Protein AF-A0A3N7F1K4-F1 (afdb_monomer_lite)

Structure (mmCIF, N/CA/C/O backbone):
data_AF-A0A3N7F1K4-F1
#
_entry.id   AF-A0A3N7F1K4-F1
#
loop_
_atom_site.group_PDB
_atom_site.id
_atom_site.type_symbol
_atom_site.label_atom_id
_atom_site.label_alt_id
_atom_site.label_comp_id
_atom_site.label_asym_id
_atom_site.label_entity_id
_atom_site.label_seq_id
_atom_site.pdbx_PDB_ins_code
_atom_site.Cartn_x
_atom_site.Cartn_y
_atom_site.Cartn_z
_atom_site.occupancy
_atom_site.B_iso_or_equiv
_atom_site.auth_seq_id
_atom_site.auth_comp_id
_atom_site.auth_asym_id
_atom_site.auth_atom_id
_atom_site.pdbx_PDB_model_num
ATOM 1 N N . MET A 1 1 ? -43.786 -8.759 64.717 1.00 73.25 1 MET A N 1
ATOM 2 C CA . MET A 1 1 ? -42.956 -9.574 63.808 1.00 73.25 1 MET A CA 1
ATOM 3 C C . MET A 1 1 ? -42.374 -8.633 62.774 1.00 73.25 1 MET A C 1
ATOM 5 O O . MET A 1 1 ? -43.127 -8.122 61.958 1.00 73.25 1 MET A O 1
ATOM 9 N N . THR A 1 2 ? -41.088 -8.309 62.874 1.00 75.44 2 THR A N 1
ATOM 10 C CA . THR A 1 2 ? -40.421 -7.465 61.875 1.00 75.44 2 THR A CA 1
ATOM 11 C C . THR A 1 2 ? -40.001 -8.375 60.732 1.00 75.44 2 THR A C 1
ATOM 13 O O . THR A 1 2 ? -39.258 -9.326 60.959 1.00 75.44 2 THR A O 1
ATOM 16 N N . VAL A 1 3 ? -40.541 -8.145 59.538 1.00 80.56 3 VAL A N 1
ATOM 17 C CA . VAL A 1 3 ? -40.158 -8.902 58.343 1.00 80.56 3 VAL A CA 1
ATOM 18 C C . VAL A 1 3 ? -38.865 -8.294 57.812 1.00 80.56 3 VAL A C 1
ATOM 20 O O . VAL A 1 3 ? -38.829 -7.105 57.502 1.00 80.56 3 VAL A O 1
ATOM 23 N N . ASP A 1 4 ? -37.806 -9.096 57.738 1.00 75.94 4 ASP A N 1
ATOM 24 C CA . ASP A 1 4 ? -36.554 -8.695 57.105 1.00 75.94 4 ASP A CA 1
ATOM 25 C C . ASP A 1 4 ? -36.717 -8.721 55.579 1.00 75.94 4 ASP A C 1
ATOM 27 O O . ASP A 1 4 ? -36.831 -9.778 54.958 1.00 75.94 4 ASP A O 1
ATOM 31 N N . LEU A 1 5 ? -36.752 -7.530 54.984 1.00 77.88 5 LEU A N 1
ATOM 32 C CA . LEU A 1 5 ? -36.911 -7.330 53.545 1.00 77.88 5 LEU A CA 1
ATOM 33 C C . LEU A 1 5 ? -35.576 -7.371 52.782 1.00 77.88 5 LEU A C 1
ATOM 35 O O . LEU A 1 5 ? -35.586 -7.293 51.554 1.00 77.88 5 LEU A O 1
ATOM 39 N N . SER A 1 6 ? -34.434 -7.516 53.469 1.00 70.00 6 SER A N 1
ATOM 40 C CA . SER A 1 6 ? -33.102 -7.541 52.839 1.00 70.00 6 SER A CA 1
ATOM 41 C C . SER A 1 6 ? -32.895 -8.726 51.887 1.00 70.00 6 SER A C 1
ATOM 43 O O . SER A 1 6 ? -32.023 -8.680 51.024 1.00 70.00 6 SER A O 1
ATOM 45 N N . THR A 1 7 ? -33.742 -9.754 51.989 1.00 69.31 7 THR A N 1
ATOM 46 C CA . THR A 1 7 ? -33.749 -10.939 51.117 1.00 69.31 7 THR A CA 1
ATOM 47 C C . THR A 1 7 ? -34.700 -10.826 49.919 1.00 69.31 7 THR A C 1
ATOM 49 O O . THR A 1 7 ? -34.619 -11.648 49.008 1.00 69.31 7 THR A O 1
ATOM 52 N N . LEU A 1 8 ? -35.587 -9.819 49.880 1.00 71.88 8 LEU A N 1
ATOM 53 C CA . LEU A 1 8 ? -36.581 -9.654 48.806 1.00 71.88 8 LEU A CA 1
ATOM 54 C C . LEU A 1 8 ? -36.035 -8.921 47.571 1.00 71.88 8 LEU A C 1
ATOM 56 O O . LEU A 1 8 ? -36.624 -9.024 46.496 1.00 71.88 8 LEU A O 1
ATOM 60 N N . ALA A 1 9 ? -34.917 -8.204 47.697 1.00 67.12 9 ALA A N 1
ATOM 61 C CA . ALA A 1 9 ? -34.213 -7.616 46.564 1.00 67.12 9 ALA A CA 1
ATOM 62 C C . ALA A 1 9 ? -32.954 -8.450 46.281 1.00 67.12 9 ALA A C 1
ATOM 64 O O . ALA A 1 9 ? -31.978 -8.323 47.025 1.00 67.12 9 ALA A O 1
ATOM 65 N N . PRO A 1 10 ? -32.936 -9.311 45.244 1.00 66.19 10 PRO A N 1
ATOM 66 C CA . PRO A 1 10 ? -31.711 -10.005 44.874 1.00 66.19 10 PRO A CA 1
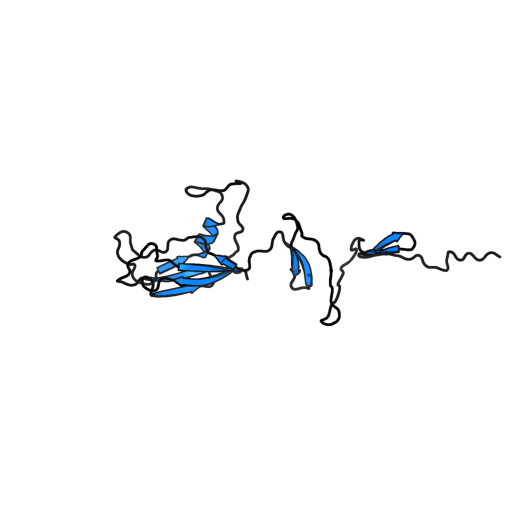ATOM 67 C C . PRO A 1 10 ? -30.597 -8.982 44.632 1.00 66.19 10 PRO A C 1
ATOM 69 O O . PRO A 1 10 ? -30.818 -7.924 44.033 1.00 66.19 10 PRO A O 1
ATOM 72 N N . ALA A 1 11 ? -29.396 -9.280 45.130 1.00 73.94 11 ALA A N 1
ATOM 73 C CA . ALA A 1 11 ? -28.255 -8.395 44.963 1.00 73.94 11 ALA A CA 1
ATOM 74 C C . ALA A 1 11 ? -27.991 -8.185 43.464 1.00 73.94 11 ALA A C 1
ATOM 76 O O . ALA A 1 11 ? -27.718 -9.135 42.739 1.00 73.94 11 ALA A O 1
ATOM 77 N N . SER A 1 12 ? -28.068 -6.936 42.997 1.00 80.94 12 SER A N 1
ATOM 78 C CA . SER A 1 12 ? -27.674 -6.593 41.626 1.00 80.94 12 SER A CA 1
ATOM 79 C C . SER A 1 12 ? -26.204 -6.974 41.402 1.00 80.94 12 SER A C 1
ATOM 81 O O . SER A 1 12 ? -25.350 -6.614 42.220 1.00 80.94 12 SER A O 1
ATOM 83 N N . THR A 1 13 ? -25.910 -7.697 40.325 1.00 88.94 13 THR A N 1
ATOM 84 C CA . THR A 1 13 ? -24.560 -8.134 39.946 1.00 88.94 13 THR A CA 1
ATOM 85 C C . THR A 1 13 ? -24.093 -7.424 38.674 1.00 88.94 13 THR A C 1
ATOM 87 O O . THR A 1 13 ? -24.888 -6.867 37.918 1.00 88.94 13 THR A O 1
ATOM 90 N N . ALA A 1 14 ? -22.784 -7.441 38.436 1.00 93.62 14 ALA A N 1
ATOM 91 C CA . ALA A 1 14 ? -22.165 -7.024 37.185 1.00 93.62 14 ALA A CA 1
ATOM 92 C C . ALA A 1 14 ? -21.138 -8.086 36.789 1.00 93.62 14 ALA A C 1
ATOM 94 O O . ALA A 1 14 ? -20.447 -8.613 37.660 1.00 93.62 14 ALA A O 1
ATOM 95 N N . ASP A 1 15 ? -21.064 -8.413 35.504 1.00 94.69 15 ASP A N 1
ATOM 96 C CA . ASP A 1 15 ? -20.126 -9.397 34.968 1.00 94.69 15 ASP A CA 1
ATOM 97 C C . ASP A 1 15 ? -19.784 -9.051 33.510 1.00 94.69 15 ASP A C 1
ATOM 99 O O . ASP A 1 15 ? -20.460 -8.234 32.876 1.00 94.69 15 ASP A O 1
ATOM 103 N N . ASN A 1 16 ? -18.722 -9.671 32.997 1.00 96.38 16 ASN A N 1
ATOM 104 C CA . ASN A 1 16 ? -18.316 -9.704 31.598 1.00 96.38 16 ASN A CA 1
ATOM 105 C C . ASN A 1 16 ? -18.335 -8.338 30.880 1.00 96.38 16 ASN A C 1
ATOM 107 O O . ASN A 1 16 ? -19.027 -8.140 29.880 1.00 96.38 16 ASN A O 1
ATOM 111 N N . GLY A 1 17 ? -17.557 -7.381 31.390 1.00 96.00 17 GLY A N 1
ATOM 112 C CA . GLY A 1 17 ? -17.434 -6.026 30.833 1.00 96.00 17 GLY A CA 1
ATOM 113 C C . GLY A 1 17 ? -18.193 -4.952 31.610 1.00 96.00 17 GLY A C 1
ATOM 114 O O . GLY A 1 17 ? -17.877 -3.763 31.492 1.00 96.00 17 GLY A O 1
ATOM 115 N N . LEU A 1 18 ? -19.149 -5.353 32.452 1.00 95.94 18 LEU A N 1
ATOM 116 C CA . LEU A 1 18 ? -19.822 -4.461 33.390 1.00 95.94 18 LEU A CA 1
ATOM 117 C C . LEU A 1 18 ? -19.071 -4.399 34.726 1.00 95.94 18 LEU A C 1
ATOM 119 O O . LEU A 1 18 ? -18.524 -5.389 35.204 1.00 95.94 18 LEU A O 1
ATOM 123 N N . ASN A 1 19 ? -19.074 -3.224 35.345 1.00 94.38 19 ASN A N 1
ATOM 124 C CA . ASN A 1 19 ? -18.552 -2.960 36.676 1.00 94.38 19 ASN A CA 1
ATOM 125 C C . ASN A 1 19 ? -19.664 -2.367 37.546 1.00 94.38 19 ASN A C 1
ATOM 127 O O . ASN A 1 19 ? -20.335 -1.413 37.148 1.00 94.38 19 ASN A O 1
ATOM 131 N N . LYS A 1 20 ? -19.828 -2.902 38.752 1.00 93.44 20 LYS A N 1
ATOM 132 C CA . LYS A 1 20 ? -20.717 -2.339 39.762 1.00 93.44 20 LYS A CA 1
ATOM 133 C C . LYS A 1 20 ? -19.941 -1.312 40.591 1.00 93.44 20 LYS A C 1
ATOM 135 O O . LYS A 1 20 ? -19.243 -1.675 41.532 1.00 93.44 20 LYS A O 1
ATOM 140 N N . SER A 1 21 ? -20.035 -0.032 40.225 1.00 90.38 21 SER A N 1
ATOM 141 C CA . SER A 1 21 ? -19.259 1.044 40.865 1.00 90.38 21 SER A CA 1
ATOM 142 C C . SER A 1 21 ? -19.836 1.510 42.205 1.00 90.38 21 SER A C 1
ATOM 144 O O . SER A 1 21 ? -19.127 2.127 42.997 1.00 90.38 21 SER A O 1
ATOM 146 N N . SER A 1 22 ? -21.101 1.192 42.490 1.00 89.62 22 SER A N 1
ATOM 147 C CA . SER A 1 22 ? -21.732 1.383 43.801 1.00 89.62 22 SER A CA 1
ATOM 148 C C . SER A 1 22 ? -22.819 0.330 44.037 1.00 89.62 22 SER A C 1
ATOM 150 O O . SER A 1 22 ? -23.092 -0.507 43.181 1.00 89.62 22 SER A O 1
ATOM 152 N N . THR A 1 23 ? -23.504 0.369 45.180 1.00 86.25 23 THR A N 1
ATOM 153 C CA . THR A 1 23 ? -24.634 -0.537 45.453 1.00 86.25 23 THR A CA 1
ATOM 154 C C . THR A 1 23 ? -25.772 -0.419 44.434 1.00 86.25 23 THR A C 1
ATOM 156 O O . THR A 1 23 ? -26.486 -1.404 44.225 1.00 86.25 23 THR A O 1
ATOM 159 N N . THR A 1 24 ? -25.905 0.735 43.775 1.00 87.00 24 THR A N 1
ATOM 160 C CA . THR A 1 24 ? -27.006 1.075 42.862 1.00 87.00 24 THR A CA 1
ATOM 161 C C . THR A 1 24 ? -26.565 1.376 41.432 1.00 87.00 24 THR A C 1
ATOM 163 O O . THR A 1 24 ? -27.426 1.537 40.571 1.00 87.00 24 THR A O 1
ATOM 166 N N . ASN A 1 25 ? -25.259 1.449 41.159 1.00 90.81 25 ASN A N 1
ATOM 167 C CA . ASN A 1 25 ? -24.747 1.830 39.849 1.00 90.81 25 ASN A CA 1
ATOM 168 C C . ASN A 1 25 ? -23.957 0.697 39.188 1.00 90.81 25 ASN A C 1
ATOM 170 O O . ASN A 1 25 ? -22.943 0.240 39.722 1.00 90.81 25 ASN A O 1
ATOM 174 N N . THR A 1 26 ? -24.399 0.304 37.994 1.00 94.06 26 THR A N 1
ATOM 175 C CA . THR A 1 26 ? -23.692 -0.622 37.105 1.00 94.06 26 THR A CA 1
ATOM 176 C C . THR A 1 26 ? -23.336 0.118 35.820 1.00 94.06 26 THR A C 1
ATOM 178 O O . THR A 1 26 ? -24.194 0.736 35.195 1.00 94.06 26 THR A O 1
ATOM 181 N N . GLN A 1 27 ? -22.070 0.052 35.421 1.00 95.12 27 GLN A N 1
ATOM 182 C CA . GLN A 1 27 ? -21.499 0.775 34.283 1.00 95.12 27 GLN A CA 1
ATOM 183 C C . GLN A 1 27 ? -20.613 -0.142 33.435 1.00 95.12 27 GLN A C 1
ATOM 185 O O . GLN A 1 27 ? -20.259 -1.235 33.864 1.00 95.12 27 GLN A O 1
ATOM 190 N N . LEU A 1 28 ? -20.203 0.307 32.249 1.00 95.69 28 LEU A N 1
ATOM 191 C CA . LEU A 1 28 ? -19.136 -0.353 31.492 1.00 95.69 28 LEU A CA 1
ATOM 192 C C . LEU A 1 28 ? -17.767 -0.121 32.159 1.00 95.69 28 LEU A C 1
ATOM 194 O O . LEU A 1 28 ? -17.567 0.868 32.870 1.00 95.69 28 LEU A O 1
ATOM 198 N N . GLY A 1 29 ? -16.821 -1.027 31.905 1.00 93.81 29 GLY A N 1
ATOM 199 C CA . GLY A 1 29 ? -15.431 -0.916 32.369 1.00 93.81 29 GLY A CA 1
ATOM 200 C C . GLY A 1 29 ? -14.982 -2.016 33.334 1.00 93.81 29 GLY A C 1
ATOM 201 O O . GLY A 1 29 ? -13.948 -1.862 33.978 1.00 93.81 29 GLY A O 1
ATOM 202 N N . GLY A 1 30 ? -15.748 -3.104 33.461 1.00 95.62 30 GLY A N 1
ATOM 203 C CA . GLY A 1 30 ? -15.284 -4.332 34.115 1.00 95.62 30 GLY A CA 1
ATOM 204 C C . GLY A 1 30 ? -14.433 -5.194 33.170 1.00 95.62 30 GLY A C 1
ATOM 205 O O . GLY A 1 30 ? -14.442 -4.962 31.959 1.00 95.62 30 GLY A O 1
ATOM 206 N N . PRO A 1 31 ? -13.695 -6.196 33.681 1.00 95.44 31 PRO A N 1
ATOM 207 C CA . PRO A 1 31 ? -12.995 -7.149 32.828 1.00 95.44 31 PRO A CA 1
ATOM 208 C C . PRO A 1 31 ? -13.990 -8.001 32.030 1.00 95.44 31 PRO A C 1
ATOM 210 O O . PRO A 1 31 ? -15.076 -8.330 32.510 1.00 95.44 31 PRO A O 1
ATOM 213 N N . LEU A 1 32 ? -13.596 -8.396 30.820 1.00 96.25 32 LEU A N 1
ATOM 214 C CA . LEU A 1 32 ? -14.274 -9.469 30.098 1.00 96.25 32 LEU A CA 1
ATOM 215 C C . LEU A 1 32 ? -13.844 -10.805 30.707 1.00 96.25 32 LEU A C 1
ATOM 217 O O . LEU A 1 32 ? -12.655 -11.122 30.746 1.00 96.25 32 LEU A O 1
ATOM 221 N N . THR A 1 33 ? -14.812 -11.565 31.200 1.00 96.00 33 THR A N 1
ATOM 222 C CA . THR A 1 33 ? -14.628 -12.894 31.806 1.00 96.00 33 THR A CA 1
ATOM 223 C C . THR A 1 33 ? -14.993 -14.012 30.826 1.00 96.00 33 THR A C 1
ATOM 225 O O . THR A 1 33 ? -14.669 -15.174 31.064 1.00 96.00 33 THR A O 1
ATOM 228 N N . GLY A 1 34 ? -15.596 -13.657 29.685 1.00 95.75 34 GLY A N 1
ATOM 229 C CA . GLY A 1 34 ? -15.866 -14.527 28.547 1.00 95.75 34 GLY A CA 1
ATOM 230 C C . GLY A 1 34 ? -15.801 -13.767 27.218 1.00 95.75 34 GLY A C 1
ATOM 231 O O . GLY A 1 34 ? -15.558 -12.562 27.171 1.00 95.75 34 GLY A O 1
ATOM 232 N N . ALA A 1 35 ? -16.000 -14.482 26.108 1.00 94.25 35 ALA A N 1
ATOM 233 C CA . ALA A 1 35 ? -16.104 -13.850 24.796 1.00 94.25 35 ALA A CA 1
ATOM 234 C C . ALA A 1 35 ? -17.394 -13.017 24.702 1.00 94.25 35 ALA A C 1
ATOM 236 O O . ALA A 1 35 ? -18.464 -13.475 25.104 1.00 94.25 35 ALA A O 1
ATOM 237 N N . THR A 1 36 ? -17.298 -11.818 24.124 1.00 93.38 36 THR A N 1
ATOM 238 C CA . THR A 1 36 ? -18.425 -10.883 23.994 1.00 93.38 36 THR A CA 1
ATOM 239 C C . THR A 1 36 ? -18.569 -10.420 22.553 1.00 93.38 36 THR A C 1
ATOM 241 O O . THR A 1 36 ? -17.582 -10.100 21.891 1.00 93.38 36 THR A O 1
ATOM 244 N N . THR A 1 37 ? -19.809 -10.345 22.070 1.00 93.75 37 THR A N 1
ATOM 245 C CA . THR A 1 37 ? -20.140 -9.850 20.730 1.00 93.75 37 THR A CA 1
ATOM 246 C C . THR A 1 37 ? -21.248 -8.812 20.826 1.00 93.75 37 THR A C 1
ATOM 248 O O . THR A 1 37 ? -22.300 -9.074 21.404 1.00 93.75 37 THR A O 1
ATOM 251 N N . ILE A 1 38 ? -21.025 -7.641 20.227 1.00 94.25 38 ILE A N 1
ATOM 252 C CA . ILE A 1 38 ? -22.064 -6.629 20.013 1.00 94.25 38 ILE A CA 1
ATOM 253 C C . ILE A 1 38 ? -22.492 -6.738 18.550 1.00 94.25 38 ILE A C 1
ATOM 255 O O . ILE A 1 38 ? -21.719 -6.410 17.654 1.00 94.25 38 ILE A O 1
ATOM 259 N N . THR A 1 39 ? -23.709 -7.226 18.305 1.00 94.38 39 THR A N 1
ATOM 260 C CA . THR A 1 39 ? -24.240 -7.368 16.941 1.00 94.38 39 THR A CA 1
ATOM 261 C C . THR A 1 39 ? -24.930 -6.077 16.523 1.00 94.38 39 THR A C 1
ATOM 263 O O . THR A 1 39 ? -25.884 -5.648 17.169 1.00 94.38 39 THR A O 1
ATOM 266 N N . THR A 1 40 ? -24.461 -5.468 15.438 1.00 95.25 40 THR A N 1
ATOM 267 C CA . THR A 1 40 ? -25.059 -4.268 14.842 1.00 95.25 40 THR A CA 1
ATOM 268 C C . THR A 1 40 ? -25.811 -4.613 13.556 1.00 95.25 40 THR A C 1
ATOM 270 O O . THR A 1 40 ? -25.631 -5.677 12.963 1.00 95.25 40 THR A O 1
ATOM 273 N N . THR A 1 41 ? -26.675 -3.706 13.112 1.00 96.12 41 THR A N 1
ATOM 274 C CA . THR A 1 41 ? -27.332 -3.750 11.799 1.00 96.12 41 THR A CA 1
ATOM 275 C C . THR A 1 41 ? -27.252 -2.373 11.143 1.00 96.12 41 THR A C 1
ATOM 277 O O . THR A 1 41 ? -26.800 -1.410 11.759 1.00 96.12 41 THR A O 1
ATOM 280 N N . ALA A 1 42 ? -27.733 -2.243 9.903 1.00 95.56 42 ALA A N 1
ATOM 281 C CA . ALA A 1 42 ? -27.819 -0.940 9.240 1.00 95.56 42 ALA A CA 1
ATOM 282 C C . ALA A 1 42 ? -28.711 0.070 9.997 1.00 95.56 42 ALA A C 1
ATOM 284 O O . ALA A 1 42 ? -28.474 1.270 9.912 1.00 95.56 42 ALA A O 1
ATOM 285 N N . ALA A 1 43 ? -29.714 -0.410 10.743 1.00 97.12 43 ALA A N 1
ATOM 286 C CA . ALA A 1 43 ? -30.594 0.427 11.561 1.00 97.12 43 ALA A CA 1
ATOM 287 C C . ALA A 1 43 ? -30.091 0.585 13.009 1.00 97.12 43 ALA A C 1
ATOM 289 O O . ALA A 1 43 ? -30.305 1.628 13.619 1.00 97.12 43 ALA A O 1
ATOM 290 N N . ASN A 1 44 ? -29.408 -0.433 13.548 1.00 96.12 44 ASN A N 1
ATOM 291 C CA . ASN A 1 44 ? -28.895 -0.461 14.918 1.00 96.12 44 ASN A CA 1
ATOM 292 C C . ASN A 1 44 ? -27.361 -0.428 14.899 1.00 96.12 44 ASN A C 1
ATOM 294 O O . ASN A 1 44 ? -26.712 -1.475 14.888 1.00 96.12 44 ASN A O 1
ATOM 298 N N . THR A 1 45 ? -26.780 0.770 14.854 1.00 96.19 45 THR A N 1
ATOM 299 C CA . THR A 1 45 ? -25.327 0.975 14.747 1.00 96.19 45 THR A CA 1
ATOM 300 C C . THR A 1 45 ? -24.664 1.173 16.116 1.00 96.19 45 THR A C 1
ATOM 302 O O . THR A 1 45 ? -25.326 1.480 17.105 1.00 96.19 45 THR A O 1
ATOM 305 N N . LEU A 1 46 ? -23.337 1.008 16.180 1.00 94.75 46 LEU A N 1
ATOM 306 C CA . LEU A 1 46 ? -22.525 1.393 17.338 1.00 94.75 46 LEU A CA 1
ATOM 307 C C . LEU A 1 46 ? -21.777 2.687 17.005 1.00 94.75 46 LEU A C 1
ATOM 309 O O . LEU A 1 46 ? -20.809 2.667 16.248 1.00 94.75 46 LEU A O 1
ATOM 313 N N . ALA A 1 47 ? -22.230 3.806 17.565 1.00 95.19 47 ALA A N 1
ATOM 314 C CA . ALA A 1 47 ? -21.581 5.104 17.419 1.00 95.19 47 ALA A CA 1
ATOM 315 C C . ALA A 1 47 ? -20.956 5.540 18.749 1.00 95.19 47 ALA A C 1
ATOM 317 O O . ALA A 1 47 ? -21.594 5.451 19.796 1.00 95.19 47 ALA A O 1
ATOM 318 N N . ILE A 1 48 ? -19.724 6.051 18.697 1.00 94.69 48 ILE A N 1
ATOM 319 C CA . ILE A 1 48 ? -19.041 6.677 19.837 1.00 94.69 48 ILE A CA 1
ATOM 320 C C . ILE A 1 48 ? -18.814 8.151 19.470 1.00 94.69 48 ILE A C 1
ATOM 322 O O . ILE A 1 48 ? -17.772 8.488 18.905 1.00 94.69 48 ILE A O 1
ATOM 326 N N . PRO A 1 49 ? -19.808 9.034 19.674 1.00 95.12 49 PRO A N 1
ATOM 327 C CA . PRO A 1 49 ? -19.656 10.448 19.350 1.00 95.12 49 PRO A CA 1
ATOM 328 C C . PRO A 1 49 ? -18.663 11.129 20.304 1.00 95.12 49 PRO A C 1
ATOM 330 O O . PRO A 1 49 ? -18.539 10.746 21.465 1.00 95.12 49 PRO A O 1
ATOM 333 N N . GLY A 1 50 ? -17.978 12.171 19.822 1.00 95.88 50 GLY A N 1
ATOM 334 C CA . GLY A 1 50 ? -17.088 12.993 20.654 1.00 95.88 50 GLY A CA 1
ATOM 335 C C . GLY A 1 50 ? -15.702 12.397 20.930 1.00 95.88 50 GLY A C 1
ATOM 336 O O . GLY A 1 50 ? -15.065 12.785 21.912 1.00 95.88 50 GLY A O 1
ATOM 337 N N . LEU A 1 51 ? -15.223 11.475 20.085 1.00 94.31 51 LEU A N 1
ATOM 338 C CA . LEU A 1 51 ? -13.834 11.006 20.138 1.00 94.31 51 LEU A CA 1
ATOM 339 C C . LEU A 1 51 ? -12.862 12.192 20.095 1.00 94.31 51 LEU A C 1
ATOM 341 O O . LEU A 1 51 ? -13.006 13.100 19.278 1.00 94.31 51 LEU A O 1
ATOM 345 N N . GLN A 1 52 ? -11.881 12.171 20.993 1.00 95.75 52 GLN A N 1
ATOM 346 C CA . GLN A 1 52 ? -10.825 13.177 21.056 1.00 95.75 52 GLN A CA 1
ATOM 347 C C . GLN A 1 52 ? -9.718 12.849 20.046 1.00 95.75 52 GLN A C 1
ATOM 349 O O . GLN A 1 52 ? -9.543 11.691 19.664 1.00 95.75 52 GLN A O 1
ATOM 354 N N . THR A 1 53 ? -8.952 13.858 19.632 1.00 91.94 53 THR A N 1
ATOM 355 C CA . THR A 1 53 ? -7.750 13.649 18.813 1.00 91.94 53 THR A CA 1
ATOM 356 C C . THR A 1 53 ? -6.730 12.818 19.592 1.00 91.94 53 THR A C 1
ATOM 358 O O . THR A 1 53 ? -6.380 13.175 20.716 1.00 91.94 53 THR A O 1
ATOM 361 N N . GLY A 1 54 ? -6.271 11.715 18.998 1.00 87.12 54 GLY A N 1
ATOM 362 C CA . GLY A 1 54 ? -5.259 10.839 19.593 1.00 87.12 54 GLY A CA 1
ATOM 363 C C . GLY A 1 54 ? -3.838 11.404 19.511 1.00 87.12 54 GLY A C 1
ATOM 364 O O . GLY A 1 54 ? -3.563 12.336 18.754 1.00 87.12 54 GLY A O 1
ATOM 365 N N . ALA A 1 55 ? -2.934 10.818 20.290 1.00 87.88 55 ALA A N 1
ATOM 366 C CA . ALA A 1 55 ? -1.497 11.066 20.234 1.00 87.88 55 ALA A CA 1
ATOM 367 C C . ALA A 1 55 ? -0.794 10.122 19.242 1.00 87.88 55 ALA A C 1
ATOM 369 O O . ALA A 1 55 ? -1.301 9.054 18.909 1.00 87.88 55 ALA A O 1
ATOM 370 N N . GLU A 1 56 ? 0.439 10.454 18.852 1.00 77.81 56 GLU A N 1
ATOM 371 C CA . GLU A 1 56 ? 1.279 9.611 17.975 1.00 77.81 56 GLU A CA 1
ATOM 372 C C . GLU A 1 56 ? 1.583 8.217 18.561 1.00 77.81 56 GLU A C 1
ATOM 374 O O . GLU A 1 56 ? 1.975 7.297 17.847 1.00 77.81 56 GLU A O 1
ATOM 379 N N . THR A 1 57 ? 1.425 8.044 19.876 1.00 82.81 57 THR A N 1
ATOM 380 C CA . THR A 1 57 ? 1.602 6.757 20.565 1.00 82.81 57 THR A CA 1
ATOM 381 C C . THR A 1 57 ? 0.345 5.890 20.574 1.00 82.81 57 THR A C 1
ATOM 383 O O . THR A 1 57 ? 0.417 4.725 20.981 1.00 82.81 57 THR A O 1
ATOM 386 N N . ASP A 1 58 ? -0.801 6.443 20.175 1.00 88.56 58 ASP A N 1
ATOM 387 C CA . ASP A 1 58 ? -2.065 5.721 20.169 1.00 88.56 58 ASP A CA 1
ATOM 388 C C . ASP A 1 58 ? -2.122 4.724 19.009 1.00 88.56 58 ASP A C 1
ATOM 390 O O . ASP A 1 58 ? -1.448 4.847 17.986 1.00 88.56 58 ASP A O 1
ATOM 394 N N . LYS A 1 59 ? -2.928 3.676 19.184 1.00 87.19 59 LYS A N 1
ATOM 395 C CA . LYS A 1 59 ? -3.085 2.619 18.184 1.00 87.19 59 LYS A CA 1
ATOM 396 C C . LYS A 1 59 ? -4.314 2.861 17.327 1.00 87.19 59 LYS A C 1
ATOM 398 O O . LYS A 1 59 ? -5.341 3.336 17.805 1.00 87.19 59 LYS A O 1
ATOM 403 N N . VAL A 1 60 ? -4.239 2.404 16.083 1.00 88.31 60 VAL A N 1
ATOM 404 C CA . VAL A 1 60 ? -5.412 2.320 15.212 1.00 88.31 60 VAL A CA 1
ATOM 405 C C . VAL A 1 60 ? -6.196 1.064 15.572 1.00 88.31 60 VAL A C 1
ATOM 407 O O . VAL A 1 60 ? -5.621 -0.021 15.651 1.00 88.31 60 VAL A O 1
ATOM 410 N N . VAL A 1 61 ? -7.507 1.193 15.773 1.00 90.81 61 VAL A N 1
ATOM 411 C CA . VAL A 1 61 ? -8.395 0.037 15.934 1.00 90.81 61 VAL A CA 1
ATOM 412 C C . VAL A 1 61 ? -8.846 -0.437 14.553 1.00 90.81 61 VAL A C 1
ATOM 414 O O . VAL A 1 61 ? -9.360 0.343 13.756 1.00 90.81 61 VAL A O 1
ATOM 417 N N . THR A 1 62 ? -8.645 -1.720 14.276 1.00 89.44 62 THR A N 1
ATOM 418 C CA . THR A 1 62 ? -9.132 -2.428 13.089 1.00 89.44 62 THR A CA 1
ATOM 419 C C . THR A 1 62 ? -10.052 -3.575 13.503 1.00 89.44 62 THR A C 1
ATOM 421 O O . THR A 1 62 ? -10.221 -3.852 14.691 1.00 89.44 62 THR A O 1
ATOM 424 N N . VAL A 1 63 ? -10.626 -4.263 12.522 1.00 91.69 63 VAL A N 1
ATOM 425 C CA . VAL A 1 63 ? -11.466 -5.443 12.714 1.00 91.69 63 VAL A CA 1
ATOM 426 C C . VAL A 1 63 ? -10.918 -6.622 11.906 1.00 91.69 63 VAL A C 1
ATOM 428 O O . VAL A 1 63 ? -10.475 -6.453 10.771 1.00 91.69 63 VAL A O 1
ATOM 431 N N . THR A 1 64 ? -10.918 -7.822 12.487 1.00 88.31 64 THR A N 1
ATOM 432 C CA . THR A 1 64 ? -10.583 -9.058 11.761 1.00 88.31 64 THR A CA 1
ATOM 433 C C . THR A 1 64 ? -11.682 -9.441 10.771 1.00 88.31 64 THR A C 1
ATOM 435 O O . THR A 1 64 ? -12.812 -8.960 10.850 1.00 88.31 64 THR A O 1
ATOM 438 N N . SER A 1 65 ? -11.401 -10.417 9.904 1.00 89.38 65 SER A N 1
ATOM 439 C CA . SER A 1 65 ? -12.421 -11.052 9.054 1.00 89.38 65 SER A CA 1
ATOM 440 C C . SER A 1 65 ? -13.573 -11.693 9.841 1.00 89.38 65 SER A C 1
ATOM 442 O O . SER A 1 65 ? -14.643 -11.917 9.284 1.00 89.38 65 SER A O 1
ATOM 444 N N . THR A 1 66 ? -13.372 -11.973 11.131 1.00 89.00 66 THR A N 1
ATOM 445 C CA . THR A 1 66 ? -14.374 -12.538 12.046 1.00 89.00 66 THR A CA 1
ATOM 446 C C . THR A 1 66 ? -15.078 -11.490 12.912 1.00 89.00 66 THR A C 1
ATOM 448 O O . THR A 1 66 ? -15.848 -11.858 13.794 1.00 89.00 66 THR A O 1
ATOM 451 N N . GLY A 1 67 ? -14.833 -10.192 12.694 1.00 90.69 67 GLY A N 1
ATOM 452 C CA . GLY A 1 67 ? -15.506 -9.121 13.438 1.00 90.69 67 GLY A CA 1
ATOM 453 C C . GLY A 1 67 ? -14.864 -8.755 14.784 1.00 90.69 67 GLY A C 1
ATOM 454 O O . GLY A 1 67 ? -15.439 -7.969 15.533 1.00 90.69 67 GLY A O 1
ATOM 455 N N . VAL A 1 68 ? -13.687 -9.297 15.116 1.00 93.31 68 VAL A N 1
ATOM 456 C CA . VAL A 1 68 ? -12.992 -9.012 16.385 1.00 93.31 68 VAL A CA 1
ATOM 457 C C . VAL A 1 68 ? -12.171 -7.734 16.255 1.00 93.31 68 VAL A C 1
ATOM 459 O O . VAL A 1 68 ? -11.380 -7.599 15.321 1.00 93.31 68 VAL A O 1
ATOM 462 N N . LEU A 1 69 ? -12.316 -6.807 17.204 1.00 94.12 69 LEU A N 1
ATOM 463 C CA . LEU A 1 69 ? -11.501 -5.593 17.241 1.00 94.12 69 LEU A CA 1
ATOM 464 C C . LEU A 1 69 ? -10.049 -5.917 17.610 1.00 94.12 69 LEU A C 1
ATOM 466 O O . LEU A 1 69 ? -9.784 -6.659 18.555 1.00 94.12 69 LEU A O 1
ATOM 470 N N . GLN A 1 70 ? -9.104 -5.328 16.885 1.00 91.50 70 GLN A N 1
ATOM 471 C CA . GLN A 1 70 ? -7.672 -5.446 17.148 1.00 91.50 70 GLN A CA 1
ATOM 472 C C . GLN A 1 70 ? -6.987 -4.091 17.035 1.00 91.50 70 GLN A C 1
ATOM 474 O O . GLN A 1 70 ? -7.468 -3.191 16.354 1.00 91.50 70 GLN A O 1
ATOM 479 N N . ALA A 1 71 ? -5.842 -3.949 17.696 1.00 90.19 71 ALA A N 1
ATOM 480 C CA . ALA A 1 71 ? -5.056 -2.728 17.654 1.00 90.19 71 ALA A CA 1
ATOM 481 C C . ALA A 1 71 ? -3.827 -2.910 16.755 1.00 90.19 71 ALA A C 1
ATOM 483 O O . ALA A 1 71 ? -3.035 -3.831 16.963 1.00 90.19 71 ALA A O 1
ATOM 484 N N . LEU A 1 72 ? -3.635 -2.003 15.801 1.00 80.69 72 LEU A N 1
ATOM 485 C CA . LEU A 1 72 ? -2.456 -1.938 14.945 1.00 80.69 72 LEU A CA 1
ATOM 486 C C . LEU A 1 72 ? -1.505 -0.852 15.449 1.00 80.69 72 LEU A C 1
ATOM 488 O O . LEU A 1 72 ? -1.930 0.223 15.872 1.00 80.69 72 LEU A O 1
ATOM 492 N N . LYS A 1 73 ? -0.197 -1.125 15.375 1.00 66.44 73 LYS A N 1
ATOM 493 C CA . LYS A 1 73 ? 0.869 -0.162 15.716 1.00 66.44 73 LYS A CA 1
ATOM 494 C C . LYS A 1 73 ? 0.971 1.021 14.737 1.00 66.44 73 LYS A C 1
ATOM 496 O O . LYS A 1 73 ? 1.783 1.908 14.953 1.00 66.44 73 LYS A O 1
ATOM 501 N N . GLY A 1 74 ? 0.159 1.025 13.687 1.00 70.06 74 GLY A N 1
ATOM 502 C CA . GLY A 1 74 ? 0.031 2.091 12.703 1.00 70.06 74 GLY A CA 1
ATOM 503 C C . GLY A 1 74 ? -0.858 1.619 11.557 1.00 70.06 74 GLY A C 1
ATOM 504 O O . GLY A 1 74 ? -1.003 0.414 11.339 1.00 70.06 74 GLY A O 1
ATOM 505 N N . ALA A 1 75 ? -1.465 2.554 10.833 1.00 68.88 75 ALA A N 1
ATOM 506 C CA . ALA A 1 75 ? -2.069 2.252 9.544 1.00 68.88 75 ALA A CA 1
ATOM 507 C C . ALA A 1 75 ? -0.990 2.407 8.469 1.00 68.88 75 ALA A C 1
ATOM 509 O O . ALA A 1 75 ? -0.406 3.481 8.324 1.00 68.88 75 ALA A O 1
ATOM 510 N N . LEU A 1 76 ? -0.714 1.340 7.721 1.00 72.75 76 LEU A N 1
ATOM 511 C CA . LEU A 1 76 ? 0.090 1.462 6.509 1.00 72.75 76 LEU A CA 1
ATOM 512 C C . LEU A 1 76 ? -0.692 2.312 5.496 1.00 72.75 76 LEU A C 1
ATOM 514 O O . LEU A 1 76 ? -1.918 2.175 5.401 1.00 72.75 76 LEU A O 1
ATOM 518 N N . PRO A 1 77 ? -0.027 3.199 4.739 1.00 84.50 77 PRO A N 1
ATOM 519 C CA . PRO A 1 77 ? -0.705 3.922 3.677 1.00 84.50 77 PRO A CA 1
ATOM 520 C C . PRO A 1 77 ? -1.244 2.917 2.651 1.00 84.50 77 PRO A C 1
ATOM 522 O O . PRO A 1 77 ? -0.606 1.906 2.367 1.00 84.50 77 PRO A O 1
ATOM 525 N N . LYS A 1 78 ? -2.411 3.203 2.058 1.00 89.44 78 LYS A N 1
ATOM 526 C CA . LYS A 1 78 ? -3.019 2.322 1.038 1.00 89.44 78 LYS A CA 1
ATOM 527 C C . LYS A 1 78 ? -2.119 2.119 -0.184 1.00 89.44 78 LYS A C 1
ATOM 529 O O . LYS A 1 78 ? -2.278 1.145 -0.912 1.00 89.44 78 LYS A O 1
ATOM 534 N N . PHE A 1 79 ? -1.204 3.049 -0.428 1.00 95.38 79 PHE A N 1
ATOM 535 C CA . PHE A 1 79 ? -0.167 2.942 -1.439 1.00 95.38 79 PHE A CA 1
ATOM 536 C C . PHE A 1 79 ? 1.022 3.838 -1.080 1.00 95.38 79 PHE A C 1
ATOM 538 O O . PHE A 1 79 ? 0.891 4.779 -0.298 1.00 95.38 79 PHE A O 1
ATOM 545 N N . PHE A 1 80 ? 2.171 3.570 -1.684 1.00 95.81 80 PHE A N 1
ATOM 546 C CA . PHE A 1 80 ? 3.377 4.387 -1.605 1.00 95.81 80 PHE A CA 1
ATOM 547 C C . PHE A 1 80 ? 4.136 4.318 -2.934 1.00 95.81 80 PHE A C 1
ATOM 549 O O . PHE A 1 80 ? 3.913 3.419 -3.745 1.00 95.81 80 PHE A O 1
ATOM 556 N N . TYR A 1 81 ? 5.016 5.282 -3.191 1.00 96.25 81 TYR A N 1
ATOM 557 C CA . TYR A 1 81 ? 5.898 5.226 -4.357 1.00 96.25 8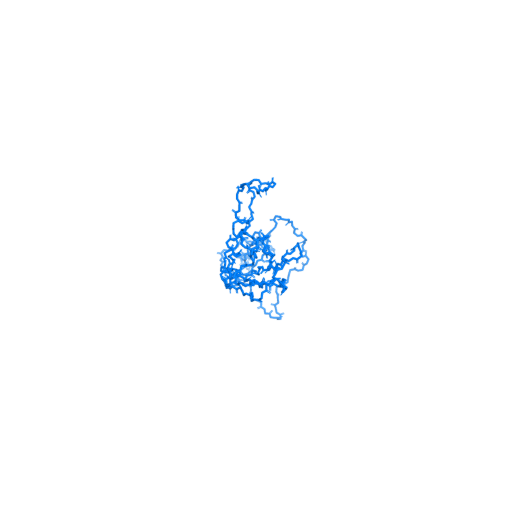1 TYR A CA 1
ATOM 558 C C . TYR A 1 81 ? 7.045 4.250 -4.108 1.00 96.25 81 TYR A C 1
ATOM 560 O O . TYR A 1 81 ? 7.570 4.177 -2.994 1.00 96.25 81 TYR A O 1
ATOM 568 N N . ALA A 1 82 ? 7.450 3.523 -5.149 1.00 95.38 82 ALA A N 1
ATOM 569 C CA . ALA A 1 82 ? 8.678 2.741 -5.105 1.00 95.38 82 ALA A CA 1
ATOM 570 C C . ALA A 1 82 ? 9.864 3.657 -4.755 1.00 95.38 82 ALA A C 1
ATOM 572 O O . ALA A 1 82 ? 9.863 4.825 -5.162 1.00 95.38 82 ALA A O 1
ATOM 573 N N . PRO A 1 83 ? 10.895 3.163 -4.047 1.00 93.06 83 PRO A N 1
ATOM 574 C CA . PRO A 1 83 ? 12.113 3.941 -3.914 1.00 93.06 83 PRO A CA 1
ATOM 575 C C . PRO A 1 83 ? 12.730 4.182 -5.290 1.00 93.06 83 PRO A C 1
ATOM 577 O O . PRO A 1 83 ? 12.512 3.416 -6.234 1.00 93.06 83 PRO A O 1
ATOM 580 N N . SER A 1 84 ? 13.537 5.233 -5.392 1.00 92.31 84 SER A N 1
ATOM 581 C CA . SER A 1 84 ? 14.249 5.540 -6.625 1.00 92.31 84 SER A CA 1
ATOM 582 C C . SER A 1 84 ? 15.097 4.346 -7.061 1.00 92.31 84 SER A C 1
ATOM 584 O O . SER A 1 84 ? 15.884 3.793 -6.288 1.00 92.31 84 SER A O 1
ATOM 586 N N . VAL A 1 85 ? 14.928 3.942 -8.316 1.00 92.75 85 VAL A N 1
ATOM 587 C CA . VAL A 1 85 ? 15.690 2.864 -8.942 1.00 92.75 85 VAL A CA 1
ATOM 588 C C . VAL A 1 85 ? 16.209 3.335 -10.287 1.00 92.75 85 VAL A C 1
ATOM 590 O O . VAL A 1 85 ? 15.501 3.986 -11.051 1.00 92.75 85 VAL A O 1
ATOM 593 N N . VAL A 1 86 ? 17.459 2.992 -10.582 1.00 92.88 86 VAL A N 1
ATOM 594 C CA . VAL A 1 86 ? 18.016 3.187 -11.920 1.00 92.88 86 VAL A CA 1
ATOM 595 C C . VAL A 1 86 ? 17.362 2.170 -12.848 1.00 92.88 86 VAL A C 1
ATOM 597 O O . VAL A 1 86 ? 17.381 0.973 -12.557 1.00 92.88 86 VAL A O 1
ATOM 600 N N . VAL A 1 87 ? 16.803 2.647 -13.959 1.00 94.88 87 VAL A N 1
ATOM 601 C CA . VAL A 1 87 ? 16.273 1.809 -15.040 1.00 94.88 87 VAL A CA 1
ATOM 602 C C . VAL A 1 87 ? 17.301 1.813 -16.175 1.00 94.88 87 VAL A C 1
ATOM 604 O O . VAL A 1 87 ? 17.444 2.836 -16.845 1.00 94.88 87 VAL A O 1
ATOM 607 N N . PRO A 1 88 ? 18.060 0.723 -16.389 1.00 94.81 88 PRO A N 1
ATOM 608 C CA . PRO A 1 88 ? 19.075 0.680 -17.436 1.00 94.81 88 PRO A CA 1
ATOM 609 C C . PRO A 1 88 ? 18.466 0.875 -18.824 1.00 94.81 88 PRO A C 1
ATOM 611 O O . PRO A 1 88 ? 17.515 0.191 -19.199 1.00 94.81 88 PRO A O 1
ATOM 614 N N . THR A 1 89 ? 19.025 1.795 -19.599 1.00 96.38 89 THR A N 1
ATOM 615 C CA . THR A 1 89 ? 18.590 2.055 -20.981 1.00 96.38 89 THR A CA 1
ATOM 616 C C . THR A 1 89 ? 19.678 1.761 -21.999 1.00 96.38 89 THR A C 1
ATOM 618 O O . THR A 1 89 ? 19.366 1.435 -23.140 1.00 96.38 89 THR A O 1
ATOM 621 N N . HIS A 1 90 ? 20.939 1.822 -21.577 1.00 95.94 90 HIS A N 1
ATOM 622 C CA . HIS A 1 90 ? 22.107 1.635 -22.422 1.00 95.94 90 HIS A CA 1
ATOM 623 C C . HIS A 1 90 ? 23.087 0.664 -21.762 1.00 95.94 90 HIS A C 1
ATOM 625 O O . HIS A 1 90 ? 23.088 0.505 -20.537 1.00 95.94 90 HIS A O 1
ATOM 631 N N . ASP A 1 91 ? 23.911 0.016 -22.578 1.00 95.06 91 ASP A N 1
ATOM 632 C CA . ASP A 1 91 ? 25.056 -0.757 -22.111 1.00 95.06 91 ASP A CA 1
ATOM 633 C C . ASP A 1 91 ? 26.216 0.156 -21.662 1.00 95.06 91 ASP A C 1
ATOM 635 O O . ASP A 1 91 ? 26.137 1.387 -21.700 1.00 95.06 91 ASP A O 1
ATOM 639 N N . SER A 1 92 ? 27.327 -0.447 -21.235 1.00 94.38 92 SER A N 1
ATOM 640 C CA . SER A 1 92 ? 28.517 0.292 -20.790 1.00 94.38 92 SER A CA 1
ATOM 641 C C . SER A 1 92 ? 29.195 1.121 -21.889 1.00 94.38 92 SER A C 1
ATOM 643 O O . SER A 1 92 ? 30.013 1.977 -21.564 1.00 94.38 92 SER A O 1
ATOM 645 N N . ASN A 1 93 ? 28.864 0.889 -23.162 1.00 93.12 93 ASN A N 1
ATOM 646 C CA . ASN A 1 93 ? 29.376 1.646 -24.303 1.00 93.12 93 ASN A CA 1
ATOM 647 C C . ASN A 1 93 ? 28.405 2.752 -24.750 1.00 93.12 93 ASN A C 1
ATOM 649 O O . ASN A 1 93 ? 28.672 3.432 -25.739 1.00 93.12 93 ASN A O 1
ATOM 653 N N . GLY A 1 94 ? 27.282 2.939 -24.044 1.00 91.69 94 GLY A N 1
ATOM 654 C CA . GLY A 1 94 ? 26.268 3.931 -24.393 1.00 91.69 94 GLY A CA 1
ATOM 655 C C . GLY A 1 94 ? 25.368 3.510 -25.555 1.00 91.69 94 GLY A C 1
ATOM 656 O O . GLY A 1 94 ? 24.750 4.370 -26.177 1.00 91.69 94 GLY A O 1
ATOM 657 N N . VAL A 1 95 ? 25.277 2.213 -25.865 1.00 94.06 95 VAL A N 1
ATOM 658 C CA . VAL A 1 95 ? 24.385 1.684 -26.909 1.00 94.06 95 VAL A CA 1
ATOM 659 C C . VAL A 1 95 ? 23.046 1.273 -26.284 1.00 94.06 95 VAL A C 1
ATOM 661 O O . VAL A 1 95 ? 23.065 0.584 -25.261 1.00 94.06 95 VAL A O 1
ATOM 664 N N . PRO A 1 96 ? 21.883 1.657 -26.855 1.00 96.25 96 PRO A N 1
ATOM 665 C CA . PRO A 1 96 ? 20.581 1.261 -26.324 1.00 96.25 96 PRO A CA 1
ATOM 666 C C . PRO A 1 96 ? 20.440 -0.257 -26.183 1.00 96.25 96 PRO A C 1
ATOM 668 O O . PRO A 1 96 ? 20.812 -1.019 -27.079 1.00 96.25 96 PRO A O 1
ATOM 671 N N . LEU A 1 97 ? 19.879 -0.698 -25.056 1.00 96.88 97 LEU A N 1
ATOM 672 C CA . LEU A 1 97 ? 19.698 -2.122 -24.771 1.00 96.88 97 LEU A CA 1
ATOM 673 C C . LEU A 1 97 ? 18.728 -2.771 -25.767 1.00 96.88 97 LEU A C 1
ATOM 675 O O . LEU A 1 97 ? 17.669 -2.224 -26.076 1.00 96.88 97 LEU A O 1
ATOM 679 N N . VAL A 1 98 ? 19.068 -3.978 -26.224 1.00 95.94 98 VAL A N 1
ATOM 680 C CA . VAL A 1 98 ? 18.280 -4.729 -27.209 1.00 95.94 98 VAL A CA 1
ATOM 681 C C . VAL A 1 98 ? 17.520 -5.872 -26.541 1.00 95.94 98 VAL A C 1
ATOM 683 O O . VAL A 1 98 ? 18.045 -6.571 -25.678 1.00 95.94 98 VAL A O 1
ATOM 686 N N . GLY A 1 99 ? 16.279 -6.092 -26.978 1.00 96.06 99 GLY A N 1
ATOM 687 C CA . GLY A 1 99 ? 15.408 -7.151 -26.469 1.00 96.06 99 GLY A CA 1
ATOM 688 C C . GLY A 1 99 ? 14.780 -6.829 -25.113 1.00 96.06 99 GLY A C 1
ATOM 689 O O . GLY A 1 99 ? 14.840 -5.698 -24.624 1.00 96.06 99 GLY A O 1
ATOM 690 N N . ASN A 1 100 ? 14.146 -7.839 -24.520 1.00 97.19 100 ASN A N 1
ATOM 691 C CA . ASN A 1 100 ? 13.461 -7.696 -23.241 1.00 97.19 100 ASN A CA 1
ATOM 692 C C . ASN A 1 100 ? 14.471 -7.547 -22.101 1.00 97.19 100 ASN A C 1
ATOM 694 O O . ASN A 1 100 ? 15.310 -8.417 -21.881 1.00 97.19 100 ASN A O 1
ATOM 698 N N . GLN A 1 101 ? 14.328 -6.462 -21.357 1.00 97.75 101 GLN A N 1
ATOM 699 C CA . GLN A 1 101 ? 15.035 -6.179 -20.120 1.00 97.75 101 GLN A CA 1
ATOM 700 C C . GLN A 1 101 ? 14.108 -6.435 -18.936 1.00 97.75 101 GLN A C 1
ATOM 702 O O . GLN A 1 101 ? 12.889 -6.286 -19.045 1.00 97.75 101 GLN A O 1
ATOM 707 N N . THR A 1 102 ? 14.684 -6.786 -17.790 1.00 97.75 102 THR A N 1
ATOM 708 C CA . THR A 1 102 ? 13.932 -7.018 -16.555 1.00 97.75 102 THR A CA 1
ATOM 709 C C . THR A 1 102 ? 14.493 -6.195 -15.409 1.00 97.75 102 THR A C 1
ATOM 711 O O . THR A 1 102 ? 15.707 -6.152 -15.210 1.00 97.75 102 THR A O 1
ATOM 714 N N . LEU A 1 103 ? 13.608 -5.601 -14.614 1.00 97.06 103 LEU A N 1
ATOM 715 C CA . LEU A 1 103 ? 13.937 -4.886 -13.388 1.00 97.06 103 LEU A CA 1
ATOM 716 C C . LEU A 1 103 ? 13.060 -5.407 -12.248 1.00 97.06 103 LEU A C 1
ATOM 718 O O . LEU A 1 103 ? 11.853 -5.172 -12.220 1.00 97.06 103 LEU A O 1
ATOM 722 N N . ASP A 1 104 ? 13.676 -6.106 -11.301 1.00 97.88 104 ASP A N 1
ATOM 723 C CA . ASP A 1 104 ? 13.015 -6.557 -10.076 1.00 97.88 104 ASP A CA 1
ATOM 724 C C . ASP A 1 104 ? 12.895 -5.386 -9.088 1.00 97.88 104 ASP A C 1
ATOM 726 O O . ASP A 1 104 ? 13.811 -5.081 -8.319 1.00 97.88 104 ASP A O 1
ATOM 730 N N . ILE A 1 105 ? 11.765 -4.684 -9.158 1.00 97.69 105 ILE A N 1
ATOM 731 C CA . ILE A 1 105 ? 11.482 -3.504 -8.337 1.00 97.69 105 ILE A CA 1
ATOM 732 C C . ILE A 1 105 ? 11.151 -3.881 -6.894 1.00 97.69 105 ILE A C 1
ATOM 734 O O . ILE A 1 105 ? 11.401 -3.079 -5.995 1.00 97.69 105 ILE A O 1
ATOM 738 N N . TYR A 1 106 ? 10.642 -5.092 -6.649 1.00 97.94 106 TYR A N 1
ATOM 739 C CA . TYR A 1 106 ? 10.392 -5.567 -5.294 1.00 97.94 106 TYR A CA 1
ATOM 740 C C . TYR A 1 106 ? 11.703 -5.815 -4.549 1.00 97.94 106 TYR A C 1
ATOM 742 O O . TYR A 1 106 ? 11.883 -5.297 -3.451 1.00 97.94 106 TYR A O 1
ATOM 750 N N . SER A 1 107 ? 12.660 -6.509 -5.168 1.00 97.25 107 SER A N 1
ATOM 751 C CA . SER A 1 107 ? 13.983 -6.738 -4.580 1.00 97.25 107 SER A CA 1
ATOM 752 C C . SER A 1 107 ? 14.708 -5.422 -4.276 1.00 97.25 107 SER A C 1
ATOM 754 O O . SER A 1 107 ? 15.248 -5.235 -3.181 1.00 97.25 107 SER A O 1
ATOM 756 N N . LYS A 1 108 ? 14.642 -4.446 -5.196 1.00 96.06 108 LYS A N 1
ATOM 757 C CA . LYS A 1 108 ? 15.180 -3.094 -4.962 1.00 96.06 108 LYS A CA 1
ATOM 758 C C . LYS A 1 108 ? 14.481 -2.378 -3.809 1.00 96.06 108 LYS A C 1
ATOM 760 O O . LYS A 1 108 ? 15.156 -1.735 -3.007 1.00 96.06 108 LYS A O 1
ATOM 765 N N . TYR A 1 109 ? 13.159 -2.496 -3.712 1.00 96.56 109 TYR A N 1
ATOM 766 C CA . TYR A 1 109 ? 12.386 -1.976 -2.589 1.00 96.56 109 TYR A CA 1
ATOM 767 C C . TYR A 1 109 ? 12.816 -2.602 -1.262 1.00 96.56 109 TYR A C 1
ATOM 769 O O . TYR A 1 109 ? 13.185 -1.874 -0.341 1.00 96.56 109 TYR A O 1
ATOM 777 N N . SER A 1 110 ? 12.838 -3.932 -1.176 1.00 96.00 110 SER A N 1
ATOM 778 C CA . SER A 1 110 ? 13.201 -4.652 0.044 1.00 96.00 110 SER A CA 1
ATOM 779 C C . SER A 1 110 ? 14.621 -4.329 0.496 1.00 96.00 110 SER A C 1
ATOM 781 O O . SER A 1 110 ? 14.850 -4.167 1.690 1.00 96.00 110 SER A O 1
ATOM 783 N N . GLN A 1 111 ? 15.564 -4.166 -0.436 1.00 94.31 111 GLN A N 1
ATOM 784 C CA . GLN A 1 111 ? 16.929 -3.759 -0.109 1.00 94.31 111 GLN A CA 1
ATOM 785 C C . GLN A 1 111 ? 16.996 -2.325 0.434 1.00 94.31 111 GLN A C 1
ATOM 787 O O . GLN A 1 111 ? 17.672 -2.083 1.432 1.00 94.31 111 GLN A O 1
ATOM 792 N N . GLN A 1 112 ? 16.312 -1.374 -0.210 1.00 94.44 112 GLN A N 1
ATOM 793 C CA . GLN A 1 112 ? 16.368 0.035 0.187 1.00 94.44 112 GLN A CA 1
ATOM 794 C C . GLN A 1 112 ? 15.586 0.329 1.469 1.00 94.44 112 GLN A C 1
ATOM 796 O O . GLN A 1 112 ? 16.008 1.186 2.233 1.00 94.44 112 GLN A O 1
ATOM 801 N N . PHE A 1 113 ? 14.473 -0.361 1.729 1.00 94.56 113 PHE A N 1
ATOM 802 C CA . PHE A 1 113 ? 13.686 -0.176 2.956 1.00 94.56 113 PHE A CA 1
ATOM 803 C C . PHE A 1 113 ? 14.190 -1.055 4.105 1.00 94.56 113 PHE A C 1
ATOM 805 O O . PHE A 1 113 ? 14.190 -0.625 5.254 1.00 94.56 113 PHE A O 1
ATOM 812 N N . GLY A 1 114 ? 14.675 -2.260 3.804 1.00 93.12 114 GLY A N 1
ATOM 813 C CA . GLY A 1 114 ? 15.219 -3.198 4.789 1.00 93.12 114 GLY A CA 1
ATOM 814 C C . GLY A 1 114 ? 16.649 -2.885 5.225 1.00 93.12 114 GLY A C 1
ATOM 815 O O . GLY A 1 114 ? 17.290 -3.713 5.869 1.00 93.12 114 GLY A O 1
ATOM 816 N N . PHE A 1 115 ? 17.180 -1.723 4.850 1.00 92.44 115 PHE A N 1
ATOM 817 C CA . PHE A 1 115 ? 18.563 -1.382 5.120 1.00 92.44 115 PHE A CA 1
ATOM 818 C C . PHE A 1 115 ? 18.836 -1.178 6.617 1.00 92.44 115 PHE A C 1
ATOM 820 O O . PHE A 1 115 ? 18.056 -0.575 7.354 1.00 92.44 115 PHE A O 1
ATOM 827 N N . SER A 1 116 ? 20.007 -1.631 7.062 1.00 89.69 116 SER A N 1
ATOM 828 C CA . SER A 1 116 ? 20.505 -1.440 8.429 1.00 89.69 116 SER A CA 1
ATOM 829 C C . SER A 1 116 ? 21.772 -0.572 8.470 1.00 89.69 116 SER A C 1
ATOM 831 O O . SER A 1 116 ? 22.558 -0.645 9.415 1.00 89.69 116 SER A O 1
ATOM 833 N N . GLY A 1 117 ? 21.959 0.283 7.464 1.00 82.81 117 GLY A N 1
ATOM 834 C CA . GLY A 1 117 ? 23.155 1.104 7.264 1.00 82.81 117 GLY A CA 1
ATOM 835 C C . GLY A 1 117 ? 24.172 0.452 6.321 1.00 82.81 117 GLY A C 1
ATOM 836 O O . GLY A 1 117 ? 24.248 -0.771 6.221 1.00 82.81 117 GLY A O 1
ATOM 837 N N . GLY A 1 118 ? 24.943 1.284 5.615 1.00 86.12 118 GLY A N 1
ATOM 838 C CA . GLY A 1 118 ? 25.893 0.856 4.588 1.00 86.12 118 GLY A CA 1
ATOM 839 C C . GLY A 1 118 ? 26.423 2.026 3.755 1.00 86.12 118 GLY A C 1
ATOM 840 O O . GLY A 1 118 ? 26.086 3.184 4.005 1.00 86.12 118 GLY A O 1
ATOM 841 N N . ILE A 1 119 ? 27.253 1.729 2.750 1.00 87.62 119 ILE A N 1
ATOM 842 C CA . ILE A 1 119 ? 27.763 2.742 1.812 1.00 87.62 119 ILE A CA 1
ATOM 843 C C . ILE A 1 119 ? 26.579 3.377 1.069 1.00 87.62 119 ILE A C 1
ATOM 845 O O . ILE A 1 119 ? 25.734 2.671 0.521 1.00 87.62 119 ILE A O 1
ATOM 849 N N . GLY A 1 120 ? 26.520 4.712 1.063 1.00 88.62 120 GLY A N 1
ATOM 850 C CA . GLY A 1 120 ? 25.450 5.470 0.406 1.00 88.62 120 GLY A CA 1
ATOM 851 C C . GLY A 1 120 ? 24.107 5.463 1.145 1.00 88.62 120 GLY A C 1
ATOM 852 O O . GLY A 1 120 ? 23.103 5.856 0.562 1.00 88.62 120 GLY A O 1
ATOM 853 N N . GLN A 1 121 ? 24.065 5.019 2.406 1.00 92.81 121 GLN A N 1
ATOM 854 C CA . GLN A 1 121 ? 22.840 4.930 3.203 1.00 92.81 121 GLN A CA 1
ATOM 855 C C . GLN A 1 121 ? 23.006 5.675 4.529 1.00 92.81 121 GLN A C 1
ATOM 857 O O . GLN A 1 121 ? 24.051 5.590 5.174 1.00 92.81 121 GLN A O 1
ATOM 862 N N . ALA A 1 122 ? 21.959 6.367 4.971 1.00 92.19 122 ALA A N 1
ATOM 863 C CA . ALA A 1 122 ? 21.965 7.125 6.217 1.00 92.19 122 ALA A CA 1
ATOM 864 C C . ALA A 1 122 ? 20.605 7.047 6.920 1.00 92.19 122 ALA A C 1
ATOM 866 O O . ALA A 1 122 ? 19.568 6.885 6.282 1.00 92.19 122 ALA A O 1
ATOM 867 N N . ARG A 1 123 ? 20.614 7.175 8.250 1.00 92.06 123 ARG A N 1
ATOM 868 C CA . ARG A 1 123 ? 19.414 7.275 9.091 1.00 92.06 123 ARG A CA 1
ATOM 869 C C . ARG A 1 123 ? 19.705 8.126 10.320 1.00 92.06 123 ARG A C 1
ATOM 871 O O . ARG A 1 123 ? 20.802 8.052 10.864 1.00 92.06 123 ARG A O 1
ATOM 878 N N . SER A 1 124 ? 18.723 8.912 10.754 1.00 93.88 124 SER A N 1
ATOM 879 C CA . SER A 1 124 ? 18.850 9.794 11.924 1.00 93.88 124 SER A CA 1
ATOM 880 C C . SER A 1 124 ? 18.883 9.020 13.244 1.00 93.88 124 SER A C 1
ATOM 882 O O . SER A 1 124 ? 19.626 9.375 14.152 1.00 93.88 124 SER A O 1
ATOM 884 N N . ASN A 1 125 ? 18.108 7.937 13.336 1.00 92.75 125 ASN A N 1
ATOM 885 C CA . ASN A 1 125 ? 18.099 7.009 14.462 1.00 92.75 125 ASN A CA 1
ATOM 886 C C . ASN A 1 125 ? 18.594 5.637 13.988 1.00 92.75 125 ASN A C 1
ATOM 888 O O . ASN A 1 125 ? 17.920 4.964 13.207 1.00 92.75 125 ASN A O 1
ATOM 892 N N . SER A 1 126 ? 19.756 5.209 14.482 1.00 90.12 126 SER A N 1
ATOM 893 C CA . SER A 1 126 ? 20.390 3.932 14.127 1.00 90.12 126 SER A CA 1
ATOM 894 C C . SER A 1 126 ? 19.593 2.694 14.552 1.00 90.12 126 SER A C 1
ATOM 896 O O . SER A 1 126 ? 19.804 1.620 13.996 1.00 90.12 126 SER A O 1
ATOM 898 N N . SER A 1 127 ? 18.666 2.839 15.500 1.00 88.50 127 SER A N 1
ATOM 899 C CA . SER A 1 127 ? 17.765 1.766 15.941 1.00 88.50 127 SER A CA 1
ATOM 900 C C . SER A 1 127 ? 16.433 1.751 15.186 1.00 88.50 127 SER A C 1
ATOM 902 O O . SER A 1 127 ? 15.662 0.805 15.324 1.00 88.50 127 SER A O 1
ATOM 904 N N . SER A 1 128 ? 16.141 2.786 14.391 1.00 89.12 128 SER A N 1
ATOM 905 C CA . SER A 1 128 ? 14.917 2.847 13.592 1.00 89.12 128 SER A CA 1
ATOM 906 C C . SER A 1 128 ? 15.063 2.060 12.288 1.00 89.12 128 SER A C 1
ATOM 908 O O . SER A 1 128 ? 16.148 1.996 11.698 1.00 89.12 128 SER A O 1
ATOM 910 N N . THR A 1 129 ? 13.956 1.473 11.837 1.00 89.31 129 THR A N 1
ATOM 911 C CA . THR A 1 129 ? 13.843 0.706 10.587 1.00 89.31 129 THR A CA 1
ATOM 912 C C . THR A 1 129 ? 12.579 1.120 9.841 1.00 89.31 129 THR A C 1
ATOM 914 O O . THR A 1 129 ? 11.613 1.575 10.457 1.00 89.31 129 THR A O 1
ATOM 917 N N . LEU A 1 130 ? 12.587 0.980 8.514 1.00 90.56 130 LEU A N 1
ATOM 918 C CA . LEU A 1 130 ? 11.376 1.110 7.708 1.00 90.56 130 LEU A CA 1
ATOM 919 C C . LEU A 1 130 ? 10.696 -0.262 7.590 1.00 90.56 130 LEU A C 1
ATOM 921 O O . LEU A 1 130 ? 11.388 -1.278 7.494 1.00 90.56 130 LEU A O 1
ATOM 925 N N . PRO A 1 131 ? 9.354 -0.322 7.577 1.00 90.12 131 PRO A N 1
ATOM 926 C CA . PRO A 1 131 ? 8.653 -1.572 7.330 1.00 90.12 131 PRO A CA 1
ATOM 927 C C . PRO A 1 131 ? 8.872 -2.034 5.884 1.00 90.12 131 PRO A C 1
ATOM 929 O O . PRO A 1 131 ? 8.736 -1.252 4.940 1.00 90.12 131 PRO A O 1
ATOM 932 N N . VAL A 1 132 ? 9.163 -3.324 5.715 1.00 93.31 132 VAL A N 1
ATOM 933 C CA . VAL A 1 132 ? 9.181 -3.998 4.412 1.00 93.31 132 VAL A CA 1
ATOM 934 C C . VAL A 1 132 ? 7.982 -4.931 4.351 1.00 93.31 132 VAL A C 1
ATOM 936 O O . VAL A 1 132 ? 7.889 -5.868 5.141 1.00 93.31 132 VAL A O 1
ATOM 939 N N . LEU A 1 133 ? 7.066 -4.667 3.425 1.00 93.44 133 LEU A N 1
ATOM 940 C CA . LEU A 1 133 ? 5.916 -5.528 3.174 1.00 93.44 133 LEU A CA 1
ATOM 941 C C . LEU A 1 133 ? 6.320 -6.669 2.242 1.00 93.44 133 LEU A C 1
ATOM 943 O O . LEU A 1 133 ? 7.089 -6.435 1.306 1.00 93.44 133 LEU A O 1
ATOM 947 N N . PRO A 1 134 ? 5.824 -7.896 2.466 1.00 92.94 134 PRO A N 1
ATOM 948 C CA . PRO A 1 134 ? 6.082 -9.002 1.561 1.00 92.94 134 PRO A CA 1
ATOM 949 C C . PRO A 1 134 ? 5.408 -8.750 0.206 1.00 92.94 134 PRO A C 1
ATOM 951 O O . PRO A 1 134 ? 4.332 -8.159 0.138 1.00 92.94 134 PRO A O 1
ATOM 954 N N . ALA A 1 135 ? 5.987 -9.262 -0.885 1.00 95.06 135 ALA A N 1
ATOM 955 C CA . ALA A 1 135 ? 5.407 -9.125 -2.228 1.00 95.06 135 ALA A CA 1
ATOM 956 C C . ALA A 1 135 ? 3.954 -9.633 -2.312 1.00 95.06 135 ALA A C 1
ATOM 958 O O . ALA A 1 135 ? 3.136 -9.102 -3.060 1.00 95.06 135 ALA A O 1
ATOM 959 N N . SER A 1 136 ? 3.598 -10.630 -1.495 1.00 92.81 136 SER A N 1
ATOM 960 C CA . SER A 1 136 ? 2.232 -11.150 -1.398 1.00 92.81 136 SER A CA 1
ATOM 961 C C . SER A 1 136 ? 1.210 -10.112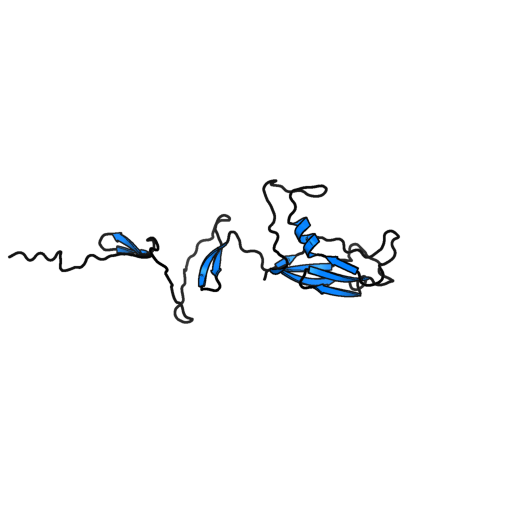 -0.928 1.00 92.81 136 SER A C 1
ATOM 963 O O . SER A 1 136 ? 0.045 -10.235 -1.299 1.00 92.81 136 SER A O 1
ATOM 965 N N . GLU A 1 137 ? 1.625 -9.084 -0.184 1.00 93.69 137 GLU A N 1
ATOM 966 C CA . GLU A 1 137 ? 0.782 -7.993 0.333 1.00 93.69 137 GLU A CA 1
ATOM 967 C C . GLU A 1 137 ? 0.757 -6.758 -0.581 1.00 93.69 137 GLU A C 1
ATOM 969 O O . GLU A 1 137 ? 0.156 -5.741 -0.235 1.00 93.69 137 GLU A O 1
ATOM 974 N N . LEU A 1 138 ? 1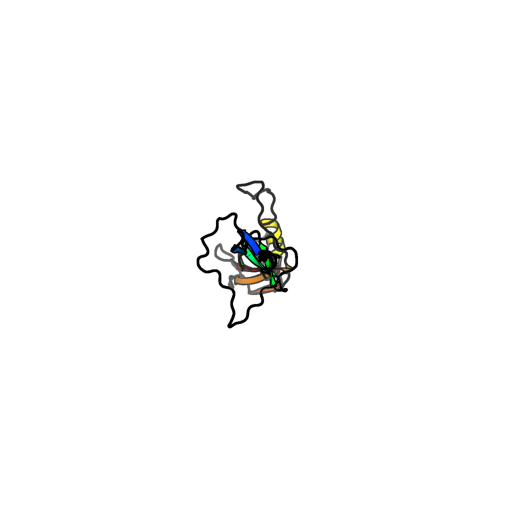.388 -6.834 -1.757 1.00 96.75 138 LEU A N 1
ATOM 975 C CA . LEU A 1 138 ? 1.546 -5.701 -2.661 1.00 96.75 138 LEU A CA 1
ATOM 976 C C . LEU A 1 138 ? 0.947 -5.968 -4.045 1.00 96.75 138 LEU A C 1
ATOM 978 O O . LEU A 1 138 ? 1.024 -7.078 -4.579 1.00 96.75 138 LEU A O 1
ATOM 982 N N . ASP A 1 139 ? 0.365 -4.920 -4.622 1.00 98.00 139 ASP A N 1
ATOM 983 C CA . ASP A 1 139 ? 0.079 -4.792 -6.052 1.00 98.00 139 ASP A CA 1
ATOM 984 C C . ASP A 1 139 ? 0.986 -3.696 -6.643 1.00 98.00 139 ASP A C 1
ATOM 986 O O . ASP A 1 139 ? 1.200 -2.654 -6.014 1.00 98.00 139 ASP A O 1
ATOM 990 N N . TYR A 1 140 ? 1.496 -3.897 -7.860 1.00 98.31 140 TYR A N 1
ATOM 991 C CA . TYR A 1 140 ? 2.473 -3.002 -8.491 1.00 98.31 140 TYR A CA 1
ATOM 992 C C . TYR A 1 140 ? 1.893 -2.312 -9.721 1.00 98.31 140 TYR A C 1
ATOM 994 O O . TYR A 1 140 ? 1.256 -2.947 -10.561 1.00 98.31 140 TYR A O 1
ATOM 1002 N N . PHE A 1 141 ? 2.171 -1.018 -9.856 1.00 98.31 141 PHE A N 1
ATOM 1003 C CA . PHE A 1 141 ? 1.670 -0.195 -10.949 1.00 98.31 141 PHE A CA 1
ATOM 1004 C C . PHE A 1 141 ? 2.794 0.646 -11.536 1.00 98.31 141 PHE A C 1
ATOM 1006 O O . PHE A 1 141 ? 3.535 1.298 -10.802 1.00 98.31 141 PHE A O 1
ATOM 1013 N N . VAL A 1 142 ? 2.870 0.687 -12.864 1.00 97.94 142 VAL A N 1
ATOM 1014 C CA . VAL A 1 142 ? 3.615 1.719 -13.588 1.00 97.94 142 VAL A CA 1
ATOM 1015 C C . VAL A 1 142 ? 2.602 2.765 -14.027 1.00 97.94 142 VAL A C 1
ATOM 1017 O O . VAL A 1 142 ? 1.792 2.510 -14.915 1.00 97.94 142 VAL A O 1
ATOM 1020 N N . THR A 1 143 ? 2.596 3.918 -13.363 1.00 97.44 143 THR A N 1
ATOM 1021 C CA . THR A 1 143 ? 1.608 4.981 -13.618 1.00 97.44 143 THR A CA 1
ATOM 1022 C C . THR A 1 143 ? 2.053 5.946 -14.710 1.00 97.44 143 THR A C 1
ATOM 1024 O O . THR A 1 143 ? 1.227 6.647 -15.286 1.00 97.44 143 THR A O 1
ATOM 1027 N N . TYR A 1 144 ? 3.351 5.970 -15.012 1.00 97.44 144 TYR A N 1
ATOM 1028 C CA . TYR A 1 144 ? 3.935 6.726 -16.113 1.00 97.44 144 TYR A CA 1
ATOM 1029 C C . TYR A 1 144 ? 5.270 6.102 -1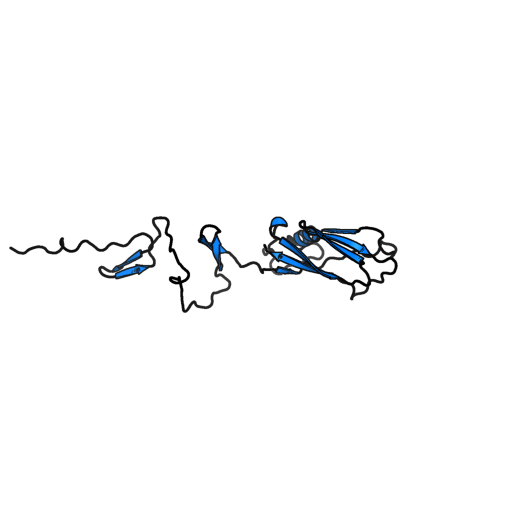6.519 1.00 97.44 144 TYR A C 1
ATOM 1031 O O . TYR A 1 144 ? 6.013 5.627 -15.661 1.00 97.44 144 TYR A O 1
ATOM 1039 N N . PHE A 1 145 ? 5.599 6.160 -17.804 1.00 97.00 145 PHE A N 1
ATOM 1040 C CA . PHE A 1 145 ? 6.955 5.975 -18.305 1.00 97.00 145 PHE A CA 1
ATOM 1041 C C . PHE A 1 145 ? 7.172 6.866 -19.528 1.00 97.00 145 PHE A C 1
ATOM 1043 O O . PHE A 1 145 ? 6.239 7.114 -20.294 1.00 97.00 145 PHE A O 1
ATOM 1050 N N . ASP A 1 146 ? 8.406 7.319 -19.726 1.00 97.25 146 ASP A N 1
ATOM 1051 C CA . ASP A 1 146 ? 8.793 8.062 -20.923 1.00 97.25 146 ASP A CA 1
ATOM 1052 C C . ASP A 1 146 ? 8.724 7.166 -22.173 1.00 97.25 146 ASP A C 1
ATOM 1054 O O . ASP A 1 146 ? 9.583 6.313 -22.419 1.00 97.25 146 ASP A O 1
ATOM 1058 N N . ASN A 1 147 ? 7.686 7.360 -22.985 1.00 96.00 147 ASN A N 1
ATOM 1059 C CA . ASN A 1 147 ? 7.463 6.569 -24.190 1.00 96.00 147 ASN A CA 1
ATOM 1060 C C . ASN A 1 147 ? 8.402 6.940 -25.350 1.00 96.00 147 ASN A C 1
ATOM 1062 O O . ASN A 1 147 ? 8.360 6.281 -26.389 1.00 96.00 147 ASN A O 1
ATOM 1066 N N . THR A 1 148 ? 9.240 7.972 -25.225 1.00 95.94 148 THR A N 1
ATOM 1067 C CA . THR A 1 148 ? 10.280 8.276 -26.221 1.00 95.94 148 THR A CA 1
ATOM 1068 C C . THR A 1 148 ? 11.500 7.372 -26.043 1.00 95.94 148 THR A C 1
ATOM 1070 O O . THR A 1 148 ? 12.194 7.074 -27.014 1.00 95.94 148 THR A O 1
ATOM 1073 N N . VAL A 1 149 ? 11.690 6.849 -24.828 1.00 97.56 149 VAL A N 1
ATOM 1074 C CA . VAL A 1 149 ? 12.774 5.934 -24.453 1.00 97.56 149 VAL A CA 1
ATOM 1075 C C . VAL A 1 149 ? 12.292 4.483 -24.413 1.00 97.56 149 VAL A C 1
ATOM 1077 O O . VAL A 1 149 ? 12.930 3.602 -24.994 1.00 97.56 149 VAL A O 1
ATOM 1080 N N . PHE A 1 150 ? 11.157 4.221 -23.762 1.00 97.38 150 PHE A N 1
ATOM 1081 C CA . PHE A 1 150 ? 10.624 2.872 -23.555 1.00 97.38 150 PHE A CA 1
ATOM 1082 C C . PHE A 1 150 ? 9.483 2.553 -24.535 1.00 97.38 150 PHE A C 1
ATOM 1084 O O . PHE A 1 150 ? 8.766 3.448 -24.985 1.00 97.38 150 PHE A O 1
ATOM 1091 N N . ASN A 1 151 ? 9.301 1.273 -24.879 1.00 92.19 151 ASN A N 1
ATOM 1092 C CA . ASN A 1 151 ? 8.209 0.824 -25.757 1.00 92.19 151 ASN A CA 1
ATOM 1093 C C . ASN A 1 151 ? 7.205 -0.078 -25.029 1.00 92.19 151 ASN A C 1
ATOM 1095 O O . ASN A 1 151 ? 6.133 0.376 -24.640 1.00 92.19 151 ASN A O 1
ATOM 1099 N N . THR A 1 152 ? 7.542 -1.350 -24.831 1.00 92.94 152 THR A N 1
ATOM 1100 C CA . THR A 1 152 ? 6.704 -2.276 -24.067 1.00 92.94 152 THR A CA 1
ATOM 1101 C C . THR A 1 152 ? 7.118 -2.176 -22.610 1.00 92.94 152 THR A C 1
ATOM 1103 O O . THR A 1 152 ? 8.304 -2.304 -22.332 1.00 92.94 152 THR A O 1
ATOM 1106 N N . VAL A 1 153 ? 6.175 -1.936 -21.697 1.00 97.69 153 VAL A N 1
ATOM 1107 C CA . VAL A 1 153 ? 6.405 -1.961 -20.246 1.00 97.69 153 VAL A CA 1
ATOM 1108 C C . VAL A 1 153 ? 5.271 -2.745 -19.604 1.00 97.69 153 VAL A C 1
ATOM 1110 O O . VAL A 1 153 ? 4.101 -2.397 -19.748 1.00 97.69 153 VAL A O 1
ATOM 1113 N N . THR A 1 154 ? 5.617 -3.809 -18.892 1.00 98.12 154 THR A N 1
ATOM 1114 C CA . THR A 1 154 ? 4.671 -4.630 -18.128 1.00 98.12 154 THR A CA 1
ATOM 1115 C C . THR A 1 154 ? 5.229 -4.876 -16.739 1.00 98.12 154 THR A C 1
ATOM 1117 O O . THR A 1 154 ? 6.445 -4.953 -16.585 1.00 98.12 154 THR A O 1
ATOM 1120 N N . VAL A 1 155 ? 4.364 -5.057 -15.745 1.00 98.19 155 VAL A N 1
ATOM 1121 C CA . VAL A 1 155 ? 4.766 -5.398 -14.377 1.00 98.19 155 VAL A CA 1
ATOM 1122 C C . VAL A 1 155 ? 4.048 -6.664 -13.922 1.00 98.19 155 VAL A C 1
ATOM 1124 O O . VAL A 1 155 ? 2.849 -6.821 -14.146 1.00 98.19 155 VAL A O 1
ATOM 1127 N N . SER A 1 156 ? 4.796 -7.596 -13.335 1.00 98.06 156 SER A N 1
ATOM 1128 C CA . SER A 1 156 ? 4.256 -8.857 -12.825 1.00 98.06 156 SER A CA 1
ATOM 1129 C C . SER A 1 156 ? 3.743 -8.724 -11.387 1.00 98.06 156 SER A C 1
ATOM 1131 O O . SER A 1 156 ? 4.127 -7.814 -10.650 1.00 98.06 156 SER A O 1
ATOM 1133 N N . ALA A 1 157 ? 2.941 -9.698 -10.942 1.00 97.06 157 ALA A N 1
ATOM 1134 C CA . ALA A 1 157 ? 2.496 -9.803 -9.547 1.00 97.06 157 ALA A CA 1
ATOM 1135 C C . ALA A 1 157 ? 3.640 -10.071 -8.545 1.00 97.06 157 ALA A C 1
ATOM 1137 O O . ALA A 1 157 ? 3.431 -9.957 -7.343 1.00 97.06 157 ALA A O 1
ATOM 1138 N N . ALA A 1 158 ? 4.840 -10.415 -9.026 1.00 97.00 158 ALA A N 1
ATOM 1139 C CA . ALA A 1 158 ? 6.039 -10.569 -8.204 1.00 97.00 158 ALA A CA 1
ATOM 1140 C C . ALA A 1 158 ? 6.855 -9.266 -8.082 1.00 97.00 158 ALA A C 1
ATOM 1142 O O . ALA A 1 158 ? 7.921 -9.274 -7.477 1.00 97.00 158 ALA A O 1
ATOM 1143 N N . GLY A 1 159 ? 6.394 -8.161 -8.681 1.00 97.56 159 GLY A N 1
ATOM 1144 C CA . GLY A 1 159 ? 7.133 -6.899 -8.679 1.00 97.56 159 GLY A CA 1
ATOM 1145 C C . GLY A 1 159 ? 8.339 -6.926 -9.613 1.00 97.56 159 GLY A C 1
ATOM 1146 O O . GLY A 1 159 ? 9.383 -6.364 -9.296 1.00 97.56 159 GLY A O 1
ATOM 1147 N N . VAL A 1 160 ? 8.206 -7.574 -10.773 1.00 98.19 160 VAL A N 1
ATOM 1148 C CA . VAL A 1 160 ? 9.225 -7.546 -11.830 1.00 98.19 160 VAL A CA 1
ATOM 1149 C C . VAL A 1 160 ? 8.674 -6.787 -13.026 1.00 98.19 160 VAL A C 1
ATOM 1151 O O . VAL A 1 160 ? 7.681 -7.201 -13.629 1.00 98.19 160 VAL A O 1
ATOM 1154 N N . ILE A 1 161 ? 9.321 -5.677 -13.373 1.00 98.25 161 ILE A N 1
ATOM 1155 C CA . ILE A 1 161 ? 9.050 -4.938 -14.603 1.00 98.25 161 ILE A CA 1
ATOM 1156 C C . ILE A 1 161 ? 9.802 -5.615 -15.746 1.00 98.25 161 ILE A C 1
ATOM 1158 O O . ILE A 1 161 ? 10.998 -5.864 -15.638 1.00 98.25 161 ILE A O 1
ATOM 1162 N N . THR A 1 162 ? 9.112 -5.882 -16.851 1.00 98.44 162 THR A N 1
ATOM 1163 C CA . THR A 1 162 ? 9.729 -6.244 -18.134 1.00 98.44 162 THR A CA 1
ATOM 1164 C C . THR A 1 162 ? 9.552 -5.082 -19.095 1.00 98.44 162 THR A C 1
ATOM 1166 O O . THR A 1 162 ? 8.431 -4.583 -19.238 1.00 98.44 162 THR A O 1
ATOM 1169 N N . TYR A 1 163 ? 10.638 -4.640 -19.730 1.00 97.94 163 TYR A N 1
ATOM 1170 C CA . TYR A 1 163 ? 10.607 -3.515 -20.655 1.00 97.94 163 TYR A CA 1
ATOM 1171 C C . TYR A 1 163 ? 11.535 -3.674 -21.859 1.00 97.94 163 TYR A C 1
ATOM 1173 O O . TYR A 1 163 ? 12.460 -4.477 -21.848 1.00 97.94 163 TYR A O 1
ATOM 1181 N N . THR A 1 164 ? 11.309 -2.874 -22.897 1.00 98.25 164 THR A N 1
ATOM 1182 C CA . THR A 1 164 ? 12.219 -2.742 -24.047 1.00 98.25 164 THR A CA 1
ATOM 1183 C C . THR A 1 164 ? 12.593 -1.281 -24.262 1.00 98.25 164 THR A C 1
ATOM 1185 O O . THR A 1 164 ? 11.738 -0.401 -24.106 1.00 98.25 164 THR A O 1
ATOM 1188 N N . VAL A 1 165 ? 13.826 -1.029 -24.696 1.00 97.75 165 VAL A N 1
ATOM 1189 C CA . VAL A 1 165 ? 14.326 0.310 -25.037 1.00 97.75 165 VAL A CA 1
ATOM 1190 C C . VAL A 1 165 ? 14.231 0.520 -26.548 1.00 97.75 165 VAL A C 1
ATOM 1192 O O . VAL A 1 165 ? 14.452 -0.405 -27.330 1.00 97.75 165 VAL A O 1
ATOM 1195 N N . LYS A 1 166 ? 13.858 1.726 -26.980 1.00 96.75 166 LYS A N 1
ATOM 1196 C CA . LYS A 1 166 ? 13.819 2.064 -28.406 1.00 96.75 166 LYS A CA 1
ATOM 1197 C C . LYS A 1 166 ? 15.247 2.184 -28.965 1.00 96.75 166 LYS A C 1
ATOM 1199 O O . LYS A 1 166 ? 16.093 2.778 -28.303 1.00 96.75 166 LYS A O 1
ATOM 1204 N N . PRO A 1 167 ? 15.524 1.722 -30.200 1.00 94.75 167 PRO A N 1
ATOM 1205 C CA . PRO A 1 167 ? 16.866 1.814 -30.791 1.00 94.75 167 PRO A CA 1
ATOM 1206 C C . PRO A 1 167 ? 17.410 3.242 -30.927 1.00 94.75 167 PRO A C 1
ATOM 1208 O O . PRO A 1 167 ? 18.615 3.436 -31.006 1.00 94.75 167 PRO A O 1
ATOM 1211 N N . THR A 1 168 ? 16.526 4.240 -30.974 1.00 92.31 168 THR A N 1
ATOM 1212 C CA . THR A 1 168 ? 16.866 5.668 -31.069 1.00 92.31 168 THR A CA 1
ATOM 1213 C C . THR A 1 168 ? 16.663 6.401 -29.743 1.00 92.31 168 THR A C 1
ATOM 1215 O O . THR A 1 168 ? 16.500 7.621 -29.741 1.00 92.31 168 THR A O 1
ATOM 1218 N N . ALA A 1 169 ? 16.558 5.673 -28.628 1.00 93.75 169 ALA A N 1
ATOM 1219 C CA . ALA A 1 169 ? 16.323 6.276 -27.326 1.00 93.75 169 ALA A CA 1
ATOM 1220 C C . ALA A 1 169 ? 17.484 7.203 -26.947 1.00 93.75 169 ALA A C 1
ATOM 1222 O O . ALA A 1 169 ? 18.646 6.813 -27.008 1.00 93.75 169 ALA A O 1
ATOM 1223 N N . VAL A 1 170 ? 17.151 8.415 -26.507 1.00 93.75 170 VAL A N 1
ATOM 1224 C CA . VAL A 1 170 ? 18.092 9.353 -25.891 1.00 93.75 170 VAL A CA 1
ATOM 1225 C C . VAL A 1 170 ? 17.550 9.654 -24.503 1.00 93.75 170 VAL A C 1
ATOM 1227 O O . VAL A 1 170 ? 16.642 10.466 -24.347 1.00 93.75 170 VAL A O 1
ATOM 1230 N N . ALA A 1 171 ? 18.055 8.938 -23.499 1.00 91.50 171 ALA A N 1
ATOM 1231 C CA . ALA A 1 171 ? 17.623 9.137 -22.123 1.00 91.50 171 ALA A CA 1
ATOM 1232 C C . ALA A 1 171 ? 18.183 10.461 -21.585 1.00 91.50 171 ALA A C 1
ATOM 1234 O O . ALA A 1 171 ? 19.370 10.748 -21.730 1.00 91.50 171 ALA A O 1
ATOM 1235 N N . THR A 1 172 ? 17.324 11.252 -20.950 1.00 91.88 172 THR A N 1
ATOM 1236 C CA . THR A 1 172 ? 17.693 12.517 -20.302 1.00 91.88 172 THR A CA 1
ATOM 1237 C C . THR A 1 172 ? 17.304 12.485 -18.828 1.00 91.88 172 THR A C 1
ATOM 1239 O O . THR A 1 172 ? 16.700 11.525 -18.354 1.00 91.88 172 THR A O 1
ATOM 1242 N N . GLU A 1 173 ? 17.586 13.558 -18.094 1.00 87.44 173 GLU A N 1
ATOM 1243 C CA . GLU A 1 173 ? 17.112 13.722 -16.713 1.00 87.44 173 GLU A CA 1
ATOM 1244 C C . GLU A 1 173 ? 15.573 13.718 -16.605 1.00 87.44 173 GLU A C 1
ATOM 1246 O O . GLU A 1 173 ? 15.027 13.425 -15.544 1.00 87.44 173 GLU A O 1
ATOM 1251 N N . ALA A 1 174 ? 14.860 13.984 -17.708 1.00 89.88 174 ALA A N 1
ATOM 1252 C CA . ALA A 1 174 ? 13.402 13.899 -17.784 1.00 89.88 174 ALA A CA 1
ATOM 1253 C C . ALA A 1 174 ? 12.880 12.491 -18.144 1.00 89.88 174 ALA A C 1
ATOM 1255 O O . ALA A 1 174 ? 11.668 12.272 -18.172 1.00 89.88 174 ALA A O 1
ATOM 1256 N N . SER A 1 175 ? 13.766 11.525 -18.401 1.00 94.06 175 SER A N 1
ATOM 1257 C CA . SER A 1 175 ? 13.396 10.160 -18.782 1.00 94.06 175 SER A CA 1
ATOM 1258 C C . SER A 1 175 ? 13.283 9.260 -17.552 1.00 94.06 175 SER A C 1
ATOM 1260 O O . SER A 1 175 ? 14.249 8.626 -17.130 1.00 94.06 175 SER A O 1
ATOM 1262 N N . PHE A 1 176 ? 12.083 9.184 -16.973 1.00 94.31 176 PHE A N 1
ATOM 1263 C CA . PHE A 1 176 ? 11.812 8.391 -15.770 1.00 94.31 176 PHE A CA 1
ATOM 1264 C C . PHE A 1 176 ? 10.533 7.551 -15.877 1.00 94.31 176 PHE A C 1
ATOM 1266 O O . PHE A 1 176 ? 9.739 7.668 -16.815 1.00 94.31 176 PHE A O 1
ATOM 1273 N N . MET A 1 177 ? 10.352 6.674 -14.888 1.00 96.00 177 MET A N 1
ATOM 1274 C CA . MET A 1 177 ? 9.180 5.823 -14.713 1.00 96.00 177 MET A CA 1
ATOM 1275 C C . MET A 1 177 ? 8.597 6.053 -13.317 1.00 96.00 177 MET A C 1
ATOM 1277 O O . MET A 1 177 ? 9.323 5.981 -12.328 1.00 96.00 177 MET A O 1
ATOM 1281 N N . ASN A 1 178 ? 7.290 6.310 -13.232 1.00 96.81 178 ASN A N 1
ATOM 1282 C CA . ASN A 1 178 ? 6.587 6.407 -11.955 1.00 96.81 178 ASN A CA 1
ATOM 1283 C C . ASN A 1 178 ? 6.030 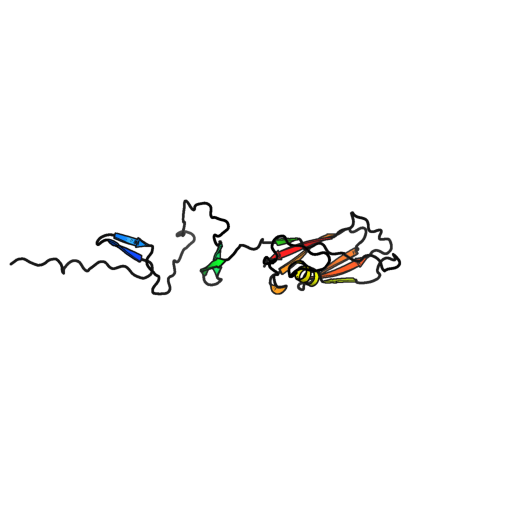5.041 -11.579 1.00 96.81 178 ASN A C 1
ATOM 1285 O O . ASN A 1 178 ? 5.242 4.452 -12.324 1.00 96.81 178 ASN A O 1
ATOM 1289 N N . ILE A 1 179 ? 6.432 4.561 -10.407 1.00 98.00 179 ILE A N 1
ATOM 1290 C CA . ILE A 1 179 ? 6.093 3.228 -9.925 1.00 98.00 179 ILE A CA 1
ATOM 1291 C C . ILE A 1 179 ? 5.411 3.362 -8.564 1.00 98.00 179 ILE A C 1
ATOM 1293 O O . ILE A 1 179 ? 5.955 3.974 -7.643 1.00 98.00 179 ILE A O 1
ATOM 1297 N N . VAL A 1 180 ? 4.214 2.792 -8.445 1.00 97.94 180 VAL A N 1
ATOM 1298 C CA . VAL A 1 180 ? 3.371 2.848 -7.245 1.00 97.94 180 VAL A CA 1
ATOM 1299 C C . VAL A 1 180 ? 3.111 1.438 -6.735 1.00 97.94 180 VAL A C 1
ATOM 1301 O O . VAL A 1 180 ? 2.784 0.533 -7.501 1.00 97.94 180 VAL A O 1
ATOM 1304 N N . PHE A 1 181 ? 3.275 1.263 -5.429 1.00 97.69 181 PHE A N 1
ATOM 1305 C CA . PHE A 1 181 ? 3.042 0.026 -4.701 1.00 97.69 181 PHE A CA 1
ATOM 1306 C C . PHE A 1 181 ? 1.768 0.231 -3.890 1.00 97.69 181 PHE A C 1
ATOM 1308 O O . PHE A 1 181 ? 1.716 1.108 -3.030 1.00 97.69 181 PHE A O 1
ATOM 1315 N N . LYS A 1 182 ? 0.726 -0.543 -4.173 1.00 97.25 182 LYS A N 1
ATOM 1316 C CA . LYS A 1 182 ? -0.524 -0.531 -3.410 1.00 97.25 182 LYS A CA 1
ATOM 1317 C C . LYS A 1 182 ? -0.483 -1.659 -2.385 1.00 97.25 182 LYS A C 1
ATOM 1319 O O . LYS A 1 182 ? -0.136 -2.784 -2.730 1.00 97.25 182 LYS A O 1
ATOM 1324 N N . VAL A 1 183 ? -0.873 -1.356 -1.154 1.00 94.44 183 VAL A N 1
ATOM 1325 C CA . VAL A 1 183 ? -1.042 -2.341 -0.080 1.00 94.44 183 VAL A CA 1
ATOM 1326 C C . VAL A 1 183 ? -2.399 -3.030 -0.255 1.00 94.44 183 VAL A C 1
ATOM 1328 O O . VAL A 1 183 ? -3.399 -2.355 -0.528 1.00 94.44 183 VAL A O 1
ATOM 1331 N N . LYS A 1 184 ? -2.418 -4.363 -0.172 1.00 89.12 184 LYS A N 1
ATOM 1332 C CA . LYS A 1 184 ? -3.634 -5.182 -0.299 1.00 89.12 184 LYS A CA 1
ATOM 1333 C C . LYS A 1 184 ? -4.541 -5.098 0.922 1.00 89.12 184 LYS A C 1
ATOM 1335 O O . LYS A 1 184 ? -4.022 -4.954 2.048 1.00 89.12 184 LYS A O 1
#

Secondary structure (DSSP, 8-state):
----GGGTSPPP---TTEEE-SSS-EEE-SPP-S-------SSS----TTPPPPPTTPPEEEE-TTS-EEEES-PPPSEEEPPP-----B-TTSPBP-S-EEEEHHHHHHHHHS--SBTTB--SSTT-------GGGEEEEEEEE-TTTEEEEEE-TTSEEEEEE-TT----TT--EEEEEEE-

Radius of gyration: 29.33 Å; chains: 1; bounding box: 72×28×95 Å

Foldseek 3Di:
DDDDCVVVDPQDDDAQQWDDPDSPDIDGDDHGPDDDDDDADPVRDDDDPDDDDDDLQAWDWDADPVGDIDTDSDDDPQKDWQPDDDDDQADPVRFGDADKDKDQSLVVRCPLQVDQDDVPDDDPDSPDGGDRDQLQQKDKDFPDFDCLFWPDWDADSSRMIITGTDRPHDDDPPGDITMMIGGD

pLDDT: mean 91.89, std 7.1, range [66.19, 98.44]

Sequence (184 aa):
MTVDLSTLAPASTADNGLNKSSTTNTQLGGPLTGATTITTTAANTLAIPGLQTGAETDKVVTVTSTGVLQALKGALPKFFYAPSVVVPTHDSNGVPLVGNQTLDIYSKYSQQFGFSGGIGQARSNSSSTLPVLPASELDYFVTYFDNTVFNTVTVSAAGVITYTVKPTAVATEASFMNIVFKVK